Protein AF-A0A3M5RUE8-F1 (afdb_monomer_lite)

Structure (mmCIF, N/CA/C/O backbone):
data_AF-A0A3M5RUE8-F1
#
_entry.id   AF-A0A3M5RUE8-F1
#
loop_
_atom_site.group_PDB
_atom_site.id
_atom_site.type_symbol
_atom_site.label_atom_id
_atom_site.label_alt_id
_atom_site.label_comp_id
_atom_site.label_asym_id
_atom_site.label_entity_id
_atom_site.label_seq_id
_atom_site.pdbx_PDB_ins_code
_atom_site.Cartn_x
_atom_site.Cartn_y
_atom_site.Cartn_z
_atom_site.occupancy
_atom_site.B_iso_or_equiv
_atom_site.auth_seq_id
_atom_site.auth_comp_id
_atom_site.auth_asym_id
_atom_site.auth_atom_id
_atom_site.pdbx_PDB_model_num
ATOM 1 N N . GLU A 1 1 ? -12.281 7.656 3.168 1.00 67.94 1 GLU A N 1
ATOM 2 C CA . GLU A 1 1 ? -11.741 8.712 2.282 1.00 67.94 1 GLU A CA 1
ATOM 3 C C . GLU A 1 1 ? -10.223 8.800 2.156 1.00 67.94 1 GLU A C 1
ATOM 5 O O . GLU A 1 1 ? -9.756 8.710 1.028 1.00 67.94 1 GLU A O 1
ATOM 10 N N . GLY A 1 2 ? -9.449 8.972 3.237 1.00 78.50 2 GLY A N 1
ATOM 11 C CA . GLY A 1 2 ? -8.037 9.394 3.141 1.00 78.50 2 GLY A CA 1
ATOM 12 C C . GLY A 1 2 ? -7.163 8.601 2.160 1.00 78.50 2 GLY A C 1
ATOM 13 O O . GLY A 1 2 ? -6.543 9.187 1.280 1.00 78.50 2 GLY A O 1
ATOM 14 N N . LEU A 1 3 ? -7.175 7.264 2.221 1.00 83.19 3 LEU A N 1
ATOM 15 C CA . LEU A 1 3 ? -6.384 6.441 1.295 1.00 83.19 3 LEU A CA 1
ATOM 16 C C . LEU A 1 3 ? -6.798 6.625 -0.178 1.00 83.19 3 LEU A C 1
ATOM 18 O O . LEU A 1 3 ? -5.936 6.659 -1.049 1.00 83.19 3 LEU A O 1
ATOM 22 N N . ARG A 1 4 ? -8.096 6.789 -0.463 1.00 85.62 4 ARG A N 1
ATOM 23 C CA . ARG A 1 4 ? -8.605 6.994 -1.832 1.00 85.62 4 ARG A CA 1
ATOM 24 C C . ARG A 1 4 ? -8.105 8.306 -2.418 1.00 85.62 4 ARG A C 1
ATOM 26 O O . ARG A 1 4 ? -7.605 8.326 -3.537 1.00 85.62 4 ARG A O 1
ATOM 33 N N . MET A 1 5 ? -8.211 9.377 -1.632 1.00 86.69 5 MET A N 1
ATOM 34 C CA . MET A 1 5 ? -7.709 10.697 -2.006 1.00 86.69 5 MET A CA 1
ATOM 35 C C . MET A 1 5 ? -6.202 10.636 -2.269 1.00 86.69 5 MET A C 1
ATOM 37 O O . MET A 1 5 ? -5.743 11.084 -3.313 1.00 86.69 5 MET A O 1
ATOM 41 N N . LEU A 1 6 ? -5.436 10.000 -1.379 1.00 88.56 6 LEU A N 1
ATOM 42 C CA . LEU A 1 6 ? -3.997 9.832 -1.571 1.00 88.56 6 LEU A CA 1
ATOM 43 C C . LEU A 1 6 ? -3.676 9.072 -2.862 1.00 88.56 6 LEU A C 1
ATOM 45 O O . LEU A 1 6 ? -2.768 9.467 -3.580 1.00 88.56 6 LEU A O 1
ATOM 49 N N . ILE A 1 7 ? -4.430 8.028 -3.201 1.00 87.25 7 ILE A N 1
ATOM 50 C CA . ILE A 1 7 ? -4.241 7.286 -4.457 1.00 87.25 7 ILE A CA 1
ATOM 51 C C . ILE A 1 7 ? -4.561 8.127 -5.683 1.00 87.25 7 ILE A C 1
ATOM 53 O O . ILE A 1 7 ? -3.851 8.029 -6.679 1.00 87.25 7 ILE A O 1
ATOM 57 N N . SER A 1 8 ? -5.592 8.960 -5.608 1.00 84.00 8 SER A N 1
ATOM 58 C CA . SER A 1 8 ? -5.998 9.790 -6.736 1.00 84.00 8 SER A CA 1
ATOM 59 C C . SER A 1 8 ? -5.123 11.033 -6.923 1.00 84.00 8 SER A C 1
ATOM 61 O O . SER A 1 8 ? -4.928 11.462 -8.055 1.00 84.00 8 SER A O 1
ATOM 63 N N . GLU A 1 9 ? -4.624 11.632 -5.840 1.00 84.44 9 GLU A N 1
ATOM 64 C CA . GLU A 1 9 ? -3.974 12.952 -5.877 1.00 84.44 9 GLU A CA 1
ATOM 65 C C . GLU A 1 9 ? -2.473 12.920 -5.568 1.00 84.44 9 GLU A C 1
ATOM 67 O O . GLU A 1 9 ? -1.733 13.803 -6.004 1.00 84.44 9 GLU A O 1
ATOM 72 N N . LYS A 1 10 ? -2.003 11.943 -4.784 1.00 85.56 10 LYS A N 1
ATOM 73 C CA . LYS A 1 10 ? -0.617 11.899 -4.292 1.00 85.56 10 LYS A CA 1
ATOM 74 C C . LYS A 1 10 ? 0.200 10.770 -4.902 1.00 85.56 10 LYS A C 1
ATOM 76 O O . LYS A 1 10 ? 1.348 11.005 -5.271 1.00 85.56 10 LYS A O 1
ATOM 81 N N . PHE A 1 11 ? -0.351 9.562 -4.971 1.00 88.88 11 PHE A N 1
ATOM 82 C CA . PHE A 1 11 ? 0.376 8.396 -5.451 1.00 88.88 11 PHE A CA 1
ATOM 83 C C . PHE A 1 11 ? 0.431 8.371 -6.968 1.00 88.88 11 PHE A C 1
ATOM 85 O O . PHE A 1 11 ? -0.576 8.497 -7.662 1.00 88.88 11 PHE A O 1
ATOM 92 N N . LYS A 1 12 ? 1.631 8.134 -7.487 1.00 88.81 12 LYS A N 1
ATOM 93 C CA . LYS A 1 12 ? 1.841 7.954 -8.915 1.00 88.81 12 LYS A CA 1
ATOM 94 C C . LYS A 1 12 ? 1.744 6.479 -9.263 1.00 88.81 12 LYS A C 1
ATOM 96 O O . LYS A 1 12 ? 2.673 5.709 -9.009 1.00 88.81 12 LYS A O 1
ATOM 101 N N . LEU A 1 13 ? 0.611 6.089 -9.838 1.00 89.75 13 LEU A N 1
ATOM 102 C CA . LEU A 1 13 ? 0.392 4.722 -10.300 1.00 89.75 13 LEU A CA 1
ATOM 103 C C . LEU A 1 13 ? 0.974 4.510 -11.702 1.00 89.75 13 LEU A C 1
ATOM 105 O O . LEU A 1 13 ? 0.911 5.417 -12.535 1.00 89.75 13 LEU A O 1
ATOM 109 N N . ASN A 1 14 ? 1.501 3.309 -11.961 1.00 87.56 14 ASN A N 1
ATOM 110 C CA . ASN A 1 14 ? 1.913 2.831 -13.288 1.00 87.56 14 ASN A CA 1
ATOM 111 C C . ASN A 1 14 ? 2.804 3.823 -14.067 1.00 87.56 14 ASN A C 1
ATOM 113 O O . ASN A 1 14 ? 2.580 4.060 -15.252 1.00 87.56 14 ASN A O 1
ATOM 117 N N . GLN A 1 15 ? 3.802 4.428 -13.417 1.00 85.56 15 GLN A N 1
ATOM 118 C CA . GLN A 1 15 ? 4.717 5.352 -14.089 1.00 85.56 15 GLN A CA 1
ATOM 119 C C . GLN A 1 15 ? 5.671 4.582 -15.017 1.00 85.56 15 GLN A C 1
ATOM 121 O O . GLN A 1 15 ? 6.434 3.746 -14.528 1.00 85.56 15 GLN A O 1
ATOM 126 N N . PRO A 1 16 ? 5.677 4.871 -16.332 1.00 71.62 16 PRO A N 1
ATOM 127 C CA . PRO A 1 16 ? 6.526 4.167 -17.296 1.00 71.62 16 PRO A CA 1
ATOM 128 C C . PRO A 1 16 ? 7.992 4.631 -17.264 1.00 71.62 16 PRO A C 1
ATOM 130 O O . PRO A 1 16 ? 8.894 3.859 -17.581 1.00 71.62 16 PRO A O 1
ATOM 133 N N . ASP A 1 17 ? 8.236 5.881 -16.861 1.00 68.44 17 ASP A N 1
ATOM 134 C CA . ASP A 1 17 ? 9.543 6.546 -16.954 1.00 68.44 17 ASP A CA 1
ATOM 135 C C . ASP A 1 17 ? 10.167 6.877 -15.582 1.00 68.44 17 ASP A C 1
ATOM 137 O O . ASP A 1 17 ? 11.214 7.519 -15.519 1.00 68.44 17 ASP A O 1
ATOM 141 N N . GLY A 1 18 ? 9.564 6.447 -14.465 1.00 68.50 18 GLY A N 1
ATOM 142 C CA . GLY A 1 18 ? 10.029 6.840 -13.130 1.00 68.50 18 GLY A CA 1
ATOM 143 C C . GLY A 1 18 ? 9.559 5.951 -11.974 1.00 68.50 18 GLY A C 1
ATOM 144 O O . GLY A 1 18 ? 8.844 4.969 -12.187 1.00 68.50 18 GLY A O 1
ATOM 145 N N . PRO A 1 19 ? 9.964 6.281 -10.729 1.00 72.25 19 PRO A N 1
ATOM 146 C CA . PRO A 1 19 ? 9.521 5.552 -9.548 1.00 72.25 19 PRO A CA 1
ATOM 147 C C . PRO A 1 19 ? 8.004 5.697 -9.392 1.00 72.25 19 PRO A C 1
ATOM 149 O O . PRO A 1 19 ? 7.479 6.808 -9.320 1.00 72.25 19 PRO A O 1
ATOM 152 N N . SER A 1 20 ? 7.310 4.561 -9.360 1.00 87.06 20 SER A N 1
ATOM 153 C CA . SER A 1 20 ? 5.875 4.506 -9.078 1.00 87.06 20 SER A CA 1
ATOM 154 C C . SER A 1 20 ? 5.649 4.237 -7.598 1.00 87.06 20 SER A C 1
ATOM 156 O O . SER A 1 20 ? 6.333 3.405 -7.000 1.00 87.06 20 SER A O 1
ATOM 158 N N . ASP A 1 21 ? 4.646 4.891 -7.026 1.00 90.00 21 ASP A N 1
ATOM 159 C CA . ASP A 1 21 ? 4.165 4.580 -5.680 1.00 90.00 21 ASP A CA 1
ATOM 160 C C . ASP A 1 21 ? 3.239 3.364 -5.673 1.00 90.00 21 ASP A C 1
ATOM 162 O O . ASP A 1 21 ? 2.981 2.778 -4.621 1.00 90.00 21 ASP A O 1
ATOM 166 N N . GLY A 1 22 ? 2.745 2.964 -6.844 1.00 91.31 22 GLY A N 1
ATOM 167 C CA . GLY A 1 22 ? 1.956 1.759 -6.989 1.00 91.31 22 GLY A CA 1
ATOM 168 C C . GLY A 1 22 ? 1.710 1.332 -8.427 1.00 91.31 22 GLY A C 1
ATOM 169 O O . GLY A 1 22 ? 2.025 2.041 -9.381 1.00 91.31 22 GLY A O 1
ATOM 170 N N . TRP A 1 23 ? 1.114 0.156 -8.567 1.00 91.25 23 TRP A N 1
ATOM 171 C CA . TRP A 1 23 ? 0.775 -0.465 -9.835 1.00 91.25 23 TRP A CA 1
ATOM 172 C C . TRP A 1 23 ? -0.654 -0.969 -9.790 1.00 91.25 23 TRP A C 1
ATOM 174 O O . TRP A 1 23 ? -1.022 -1.744 -8.910 1.00 91.25 23 TRP A O 1
ATOM 184 N N . LEU A 1 24 ? -1.466 -0.535 -10.745 1.00 90.94 24 LEU A N 1
ATOM 185 C CA . LEU A 1 24 ? -2.797 -1.090 -10.936 1.00 90.94 24 LEU A CA 1
ATOM 186 C C . LEU A 1 24 ? -2.700 -2.211 -11.968 1.00 90.94 24 LEU A C 1
ATOM 188 O O . LEU A 1 24 ? -2.318 -1.966 -13.111 1.00 90.94 24 LEU A O 1
ATOM 192 N N . THR A 1 25 ? -3.034 -3.426 -11.544 1.00 89.19 25 THR A N 1
ATOM 193 C CA . THR A 1 25 ? -3.008 -4.645 -12.362 1.00 89.19 25 THR A CA 1
ATOM 194 C C . THR A 1 25 ? -4.388 -5.302 -12.370 1.00 89.19 25 THR A C 1
ATOM 196 O O . THR A 1 25 ? -5.273 -4.897 -11.618 1.00 89.19 25 THR A O 1
ATOM 199 N N . GLN A 1 26 ? -4.561 -6.358 -13.167 1.00 84.81 26 GLN A N 1
ATOM 200 C CA . GLN A 1 26 ? -5.803 -7.142 -13.187 1.00 84.81 26 GLN A CA 1
ATOM 201 C C . GLN A 1 26 ? -6.113 -7.828 -11.847 1.00 84.81 26 GLN A C 1
ATOM 203 O O . GLN A 1 26 ? -7.278 -7.993 -11.505 1.00 84.81 26 GLN A O 1
ATOM 208 N N . ASP A 1 27 ? 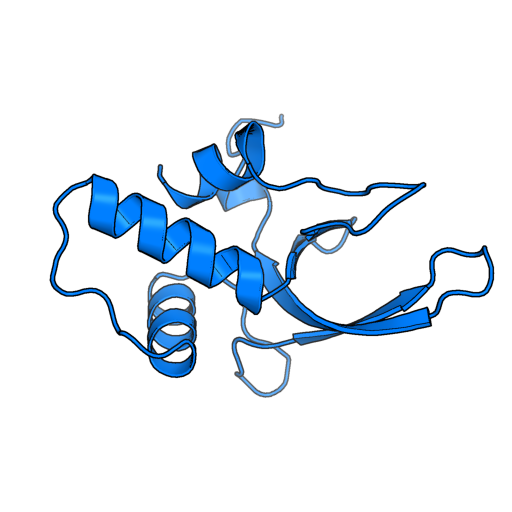-5.086 -8.203 -11.080 1.00 85.81 27 ASP A N 1
ATOM 209 C CA . ASP A 1 27 ? -5.251 -8.853 -9.772 1.00 85.81 27 ASP A CA 1
ATOM 210 C C . ASP A 1 27 ? -5.623 -7.856 -8.657 1.00 85.81 27 ASP A C 1
ATOM 212 O O . ASP A 1 27 ? -6.195 -8.223 -7.628 1.00 85.81 27 ASP A O 1
ATOM 216 N N . GLY A 1 28 ? -5.311 -6.575 -8.859 1.00 89.56 28 GLY A N 1
ATOM 217 C CA . GLY A 1 28 ? -5.639 -5.509 -7.924 1.00 89.56 28 GLY A CA 1
ATOM 218 C C . GLY A 1 28 ? -4.678 -4.328 -7.976 1.00 89.56 28 GLY A C 1
ATOM 219 O O . GLY A 1 28 ? -3.795 -4.236 -8.838 1.00 89.56 28 GLY A O 1
ATOM 220 N N . LEU A 1 29 ? -4.877 -3.411 -7.028 1.00 92.56 29 LEU A N 1
ATOM 221 C CA . LEU A 1 29 ? -4.011 -2.261 -6.818 1.00 92.56 29 LEU A CA 1
ATOM 222 C C . LEU A 1 29 ? -2.883 -2.638 -5.857 1.00 92.56 29 LEU A C 1
ATOM 224 O O . LEU A 1 29 ? -3.130 -3.074 -4.737 1.00 92.56 29 LEU A O 1
ATOM 228 N N . TRP A 1 30 ? -1.647 -2.409 -6.271 1.00 92.56 30 TRP A N 1
ATOM 229 C CA . TRP A 1 30 ? -0.449 -2.664 -5.483 1.00 92.56 30 TRP A CA 1
ATOM 230 C C . TRP A 1 30 ? 0.186 -1.339 -5.101 1.00 92.56 30 TRP A C 1
ATOM 232 O O . TRP A 1 30 ? 0.618 -0.612 -5.984 1.00 92.56 30 TRP A O 1
ATOM 242 N N . LEU A 1 31 ? 0.282 -1.007 -3.818 1.00 92.69 31 LEU A N 1
ATOM 243 C CA . LEU A 1 31 ? 0.964 0.216 -3.373 1.00 92.69 31 LEU A CA 1
ATOM 244 C C . LEU A 1 31 ? 2.253 -0.120 -2.646 1.00 92.69 31 LEU A C 1
ATOM 246 O O . LEU A 1 31 ? 2.270 -1.017 -1.812 1.00 92.69 31 LEU A O 1
ATOM 250 N N . VAL A 1 32 ? 3.333 0.613 -2.892 1.00 91.75 32 VAL A N 1
ATOM 251 C CA . VAL A 1 32 ? 4.579 0.439 -2.141 1.00 91.75 32 VAL A CA 1
ATOM 252 C C . VAL A 1 32 ? 4.312 0.747 -0.666 1.00 91.75 32 VAL A C 1
ATOM 254 O O . VAL A 1 32 ? 3.874 1.831 -0.296 1.00 91.75 32 VAL A O 1
ATOM 257 N N . SER A 1 33 ? 4.597 -0.226 0.195 1.00 90.06 33 SER A N 1
ATOM 258 C CA . SER A 1 33 ? 4.213 -0.236 1.611 1.00 90.06 33 SER A CA 1
ATOM 259 C C . SER A 1 33 ? 4.706 0.982 2.397 1.00 90.06 33 SER A C 1
ATOM 261 O O . SER A 1 33 ? 3.974 1.536 3.215 1.00 90.06 33 SER A O 1
ATOM 263 N N . LYS A 1 34 ? 5.939 1.425 2.131 1.00 87.88 34 LYS A N 1
ATOM 264 C CA . LYS A 1 34 ? 6.577 2.548 2.825 1.00 87.88 34 LYS A CA 1
ATOM 265 C C . LYS A 1 34 ? 5.920 3.903 2.488 1.00 87.88 34 LYS A C 1
ATOM 267 O O . LYS A 1 34 ? 5.421 4.521 3.425 1.00 87.88 34 LYS A O 1
ATOM 272 N N . PRO A 1 35 ? 5.864 4.366 1.220 1.00 88.44 35 PRO A N 1
ATOM 273 C CA . PRO A 1 35 ? 5.189 5.619 0.880 1.00 88.44 35 PRO A CA 1
ATOM 274 C C . PRO A 1 35 ? 3.678 5.549 1.132 1.00 88.44 35 PRO A C 1
ATOM 276 O O . PRO A 1 35 ? 3.106 6.551 1.551 1.00 88.44 35 PRO A O 1
ATOM 279 N N . ALA A 1 36 ? 3.045 4.378 0.967 1.00 88.62 36 ALA A N 1
ATOM 280 C CA . ALA A 1 36 ? 1.628 4.186 1.275 1.00 88.62 36 ALA A CA 1
ATOM 281 C C . ALA A 1 36 ? 1.293 4.575 2.722 1.00 88.62 36 ALA A C 1
ATOM 283 O O . ALA A 1 36 ? 0.413 5.399 2.973 1.00 88.62 36 ALA A O 1
ATOM 284 N N . VAL A 1 37 ? 2.030 3.998 3.675 1.00 87.50 37 VAL A N 1
ATOM 285 C CA . VAL A 1 37 ? 1.829 4.246 5.106 1.00 87.50 37 VAL A CA 1
ATOM 286 C C . VAL A 1 37 ? 2.285 5.637 5.511 1.00 87.50 37 VAL A C 1
ATOM 288 O O . VAL A 1 37 ? 1.616 6.264 6.327 1.00 87.50 37 VAL A O 1
ATOM 291 N N . ASP A 1 38 ? 3.386 6.134 4.951 1.00 88.75 38 ASP A N 1
ATOM 292 C CA . ASP A 1 38 ? 3.908 7.449 5.316 1.00 88.75 38 ASP A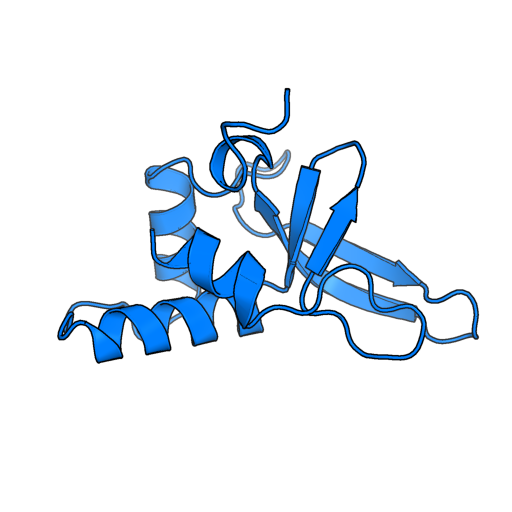 CA 1
ATOM 293 C C . ASP A 1 38 ? 2.939 8.575 4.927 1.00 88.75 38 ASP A C 1
ATOM 295 O O . ASP A 1 38 ? 2.592 9.406 5.765 1.00 88.75 38 ASP A O 1
ATOM 299 N N . GLN A 1 39 ? 2.401 8.532 3.704 1.00 88.19 39 GLN A N 1
ATOM 300 C CA . GLN A 1 39 ? 1.385 9.481 3.237 1.00 88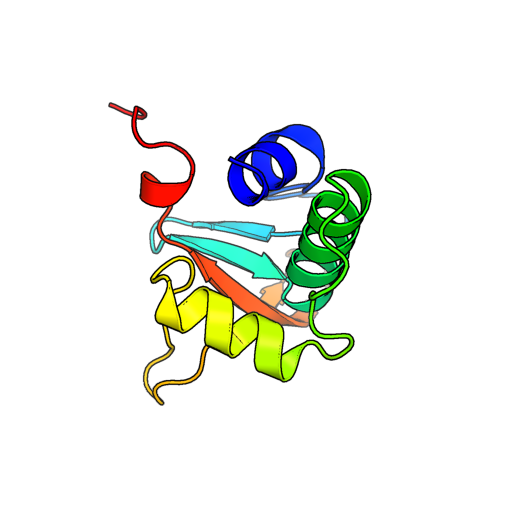.19 39 GLN A CA 1
ATOM 301 C C . GLN A 1 39 ? 0.069 9.330 4.003 1.00 88.19 39 GLN A C 1
ATOM 303 O O . GLN A 1 39 ? -0.554 10.330 4.354 1.00 88.19 39 GLN A O 1
ATOM 308 N N . LEU A 1 40 ? -0.354 8.093 4.302 1.00 86.94 40 LEU A N 1
ATOM 309 C CA . LEU A 1 40 ? -1.552 7.863 5.109 1.00 86.94 40 LEU A CA 1
ATOM 310 C C . LEU A 1 40 ? -1.392 8.453 6.509 1.00 86.94 40 LEU A C 1
ATOM 312 O O . LEU A 1 40 ? -2.284 9.145 6.988 1.00 86.94 40 LEU A O 1
ATOM 316 N N . ARG A 1 41 ? -0.241 8.230 7.144 1.00 87.38 41 ARG A N 1
ATOM 317 C CA . ARG A 1 41 ? 0.086 8.811 8.444 1.00 87.38 41 ARG A CA 1
ATOM 318 C C . ARG A 1 41 ? 0.094 10.331 8.378 1.00 87.38 41 ARG A C 1
ATOM 320 O O . ARG A 1 41 ? -0.530 10.960 9.221 1.00 87.38 41 ARG A O 1
ATOM 327 N N . ALA A 1 42 ? 0.756 10.917 7.383 1.00 88.38 42 ALA A N 1
ATOM 328 C CA . ALA A 1 42 ? 0.780 12.365 7.195 1.00 88.38 42 ALA A CA 1
ATOM 329 C C . ALA A 1 42 ? -0.635 12.938 7.021 1.00 88.38 42 ALA A C 1
ATOM 331 O O . ALA A 1 42 ? -0.966 13.963 7.612 1.00 88.38 42 ALA A O 1
ATOM 332 N N . HIS A 1 43 ? -1.495 12.247 6.269 1.00 87.50 43 HIS A N 1
ATOM 333 C CA . HIS A 1 43 ? -2.887 12.638 6.088 1.00 87.50 43 HIS A CA 1
ATOM 334 C C . HIS A 1 43 ? -3.682 12.557 7.397 1.00 87.50 43 HIS A C 1
ATOM 336 O O . HIS A 1 43 ? -4.342 13.522 7.761 1.00 87.50 43 HIS A O 1
ATOM 342 N N . LEU A 1 44 ? -3.579 11.450 8.138 1.00 86.19 44 LEU A N 1
ATOM 343 C CA . LEU A 1 44 ? -4.247 11.280 9.433 1.00 86.19 44 LEU A CA 1
ATOM 344 C C . LEU A 1 44 ? -3.762 12.324 10.461 1.00 86.19 44 LEU A C 1
ATOM 346 O O . LEU A 1 44 ? -4.586 12.914 11.157 1.00 86.19 44 LEU A O 1
ATOM 350 N N . LEU A 1 45 ? -2.456 12.618 10.503 1.00 87.12 45 LEU A N 1
ATOM 351 C CA . LEU A 1 45 ? -1.890 13.683 11.342 1.00 87.12 45 LEU A CA 1
ATOM 352 C C . LEU A 1 45 ? -2.471 15.044 10.957 1.00 87.12 45 LEU A C 1
ATOM 354 O O . LEU A 1 45 ? -2.862 15.821 11.821 1.00 87.12 45 LEU A O 1
ATOM 358 N N . SER A 1 46 ? -2.585 15.314 9.655 1.00 86.88 46 SER A N 1
ATOM 359 C CA . SER A 1 46 ? -3.187 16.549 9.148 1.00 86.88 46 SER A CA 1
ATOM 360 C C . SER A 1 46 ? -4.684 16.663 9.457 1.00 86.88 46 SER A C 1
ATOM 362 O O . SER A 1 46 ? -5.219 17.766 9.393 1.00 86.88 46 SER A O 1
ATOM 364 N N . GLN A 1 47 ? -5.365 15.557 9.770 1.00 84.19 47 GLN A N 1
ATOM 365 C CA . GLN A 1 47 ? -6.749 15.547 10.258 1.00 84.19 47 GLN A CA 1
ATOM 366 C C . GLN A 1 47 ? -6.842 15.716 11.787 1.00 84.19 47 GLN A C 1
ATOM 368 O O . GLN A 1 47 ? -7.941 15.693 12.331 1.00 84.19 47 GLN A O 1
ATOM 373 N N . GLY A 1 48 ? -5.712 15.877 12.487 1.00 83.62 48 GLY A N 1
ATOM 374 C CA . GLY A 1 48 ? -5.667 15.990 13.946 1.00 83.62 48 GLY A CA 1
ATOM 375 C C . GLY A 1 48 ? -5.739 14.649 14.679 1.00 83.62 48 GLY A C 1
ATOM 376 O O . GLY A 1 48 ? -6.023 14.620 15.872 1.00 83.62 48 GLY A O 1
ATOM 377 N N . ILE A 1 49 ? -5.502 13.524 13.994 1.00 82.75 49 ILE A N 1
ATOM 378 C CA . ILE A 1 49 ? -5.451 12.206 14.636 1.00 82.75 49 ILE A CA 1
ATOM 379 C C . ILE A 1 49 ? -4.037 11.995 15.179 1.00 82.75 49 ILE A C 1
ATOM 381 O O . ILE A 1 49 ? -3.108 11.708 14.432 1.00 82.75 49 ILE A O 1
ATOM 385 N N . GLU A 1 50 ? -3.867 12.116 16.493 1.00 75.81 50 GLU A N 1
ATOM 386 C CA . GLU A 1 50 ? -2.556 11.981 17.149 1.00 75.81 50 GLU A CA 1
ATOM 387 C C . GLU A 1 50 ? -2.209 10.524 17.514 1.00 75.81 50 GLU A C 1
ATOM 389 O O . GLU A 1 50 ? -1.046 10.180 17.711 1.00 75.81 50 GLU A O 1
ATOM 394 N N . HIS A 1 51 ? -3.199 9.626 17.535 1.00 76.12 51 HIS A N 1
ATOM 395 C CA . HIS A 1 51 ? -3.042 8.222 17.944 1.00 76.12 51 HIS A CA 1
ATOM 396 C C . HIS A 1 51 ? -2.554 7.283 16.827 1.00 76.12 51 HIS A C 1
ATOM 398 O O . HIS A 1 51 ? -2.879 6.094 16.813 1.00 76.12 51 HIS A O 1
ATOM 404 N N . ILE A 1 52 ? -1.786 7.792 15.863 1.00 80.44 52 ILE A N 1
ATOM 405 C CA . ILE A 1 52 ? -1.321 6.977 14.736 1.00 80.44 52 ILE A CA 1
ATOM 406 C C . ILE A 1 52 ? -0.033 6.261 15.145 1.00 80.44 52 ILE A C 1
ATOM 408 O O . ILE A 1 52 ? 0.881 6.894 15.681 1.00 80.44 52 ILE A O 1
ATOM 412 N N . PRO A 1 53 ? 0.100 4.957 14.863 1.00 80.69 53 PRO A N 1
ATOM 413 C CA . PRO A 1 53 ? 1.329 4.251 15.165 1.00 80.69 53 PRO A CA 1
ATOM 414 C C . PRO A 1 53 ? 2.536 4.888 14.463 1.00 80.69 53 PRO A C 1
ATOM 416 O O . PRO A 1 53 ? 2.524 5.150 13.260 1.00 80.69 53 PRO A O 1
ATOM 419 N N . THR A 1 54 ? 3.626 5.082 15.203 1.00 77.38 54 THR A N 1
ATOM 420 C CA . THR A 1 54 ? 4.892 5.606 14.663 1.00 77.38 54 THR A C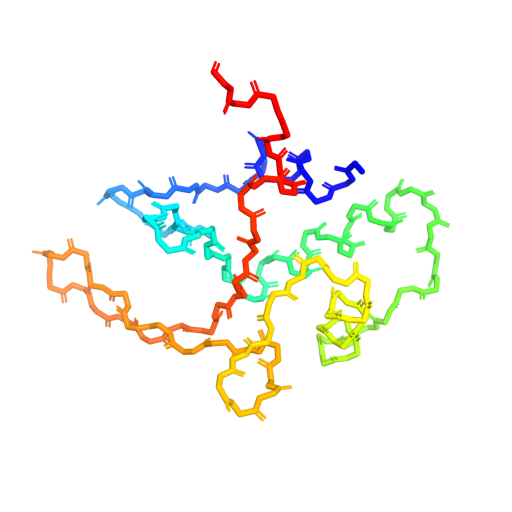A 1
ATOM 421 C C . THR A 1 54 ? 5.624 4.602 13.774 1.00 77.38 54 THR A C 1
ATOM 423 O O . THR A 1 54 ? 6.440 5.000 12.943 1.00 77.38 54 THR A O 1
ATOM 426 N N . SER A 1 55 ? 5.321 3.311 13.927 1.00 81.19 55 SER A N 1
ATOM 427 C CA . SER A 1 55 ? 5.925 2.212 13.171 1.00 81.19 55 SER A CA 1
ATOM 428 C C . SER A 1 55 ? 5.005 1.687 12.070 1.00 81.19 55 SER A C 1
ATOM 430 O O . SER A 1 55 ? 3.791 1.604 12.235 1.00 81.19 55 SER A O 1
ATOM 432 N N . ASN A 1 56 ? 5.596 1.227 10.966 1.00 82.06 56 ASN A N 1
ATOM 433 C CA . ASN A 1 56 ? 4.832 0.712 9.827 1.00 82.06 56 ASN A CA 1
ATOM 434 C C . ASN A 1 56 ? 4.133 -0.628 10.121 1.00 82.06 56 ASN A C 1
ATOM 436 O O . ASN A 1 56 ? 3.038 -0.863 9.628 1.00 82.06 56 ASN A O 1
ATOM 440 N N . ALA A 1 57 ? 4.735 -1.496 10.941 1.00 83.81 57 ALA A N 1
ATOM 441 C CA . ALA A 1 57 ? 4.175 -2.810 11.276 1.00 83.81 57 ALA A CA 1
ATOM 442 C C . ALA A 1 57 ? 2.739 -2.751 11.849 1.00 83.81 57 ALA A C 1
ATOM 444 O O . ALA A 1 57 ? 1.853 -3.385 11.274 1.00 83.81 57 ALA A O 1
ATOM 445 N N . PRO A 1 58 ? 2.458 -1.972 12.913 1.00 87.50 58 PRO A N 1
ATOM 446 C CA . PRO A 1 58 ? 1.095 -1.825 13.423 1.00 87.50 58 PRO A CA 1
ATOM 447 C C . PRO A 1 58 ? 0.151 -1.140 12.426 1.00 87.50 58 PRO A C 1
ATOM 449 O O . PRO A 1 58 ? -1.010 -1.526 12.356 1.00 87.50 58 PRO A O 1
ATOM 452 N N . MET A 1 59 ? 0.633 -0.197 11.606 1.00 87.12 59 MET A N 1
ATOM 453 C CA . MET A 1 59 ? -0.177 0.396 10.530 1.00 87.12 59 MET A CA 1
ATOM 454 C C . MET A 1 59 ? -0.640 -0.660 9.522 1.00 87.12 59 MET A C 1
ATOM 456 O O . MET A 1 59 ? -1.808 -0.677 9.153 1.00 87.12 59 MET A O 1
ATOM 460 N N . PHE A 1 60 ? 0.236 -1.579 9.108 1.00 88.00 60 PHE A N 1
ATOM 461 C CA . PHE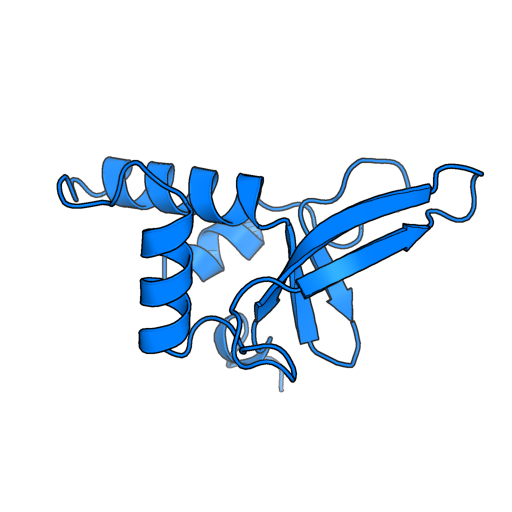 A 1 60 ? -0.151 -2.667 8.208 1.00 88.00 60 PHE A CA 1
ATOM 462 C C . PHE A 1 60 ? -1.200 -3.587 8.835 1.00 88.00 60 PHE A C 1
ATOM 464 O O . PHE A 1 60 ? -2.169 -3.938 8.169 1.00 88.00 60 PHE A O 1
ATOM 471 N N . ASN A 1 61 ? -1.041 -3.939 10.113 1.00 87.94 61 ASN A N 1
ATOM 472 C CA . ASN A 1 61 ? -2.016 -4.774 10.813 1.00 87.94 61 ASN A CA 1
ATOM 473 C C . ASN A 1 61 ? -3.384 -4.090 10.900 1.00 87.94 61 ASN A C 1
ATOM 475 O O . ASN A 1 61 ? -4.386 -4.728 10.608 1.00 87.94 61 ASN A O 1
ATOM 479 N N . LEU A 1 62 ? -3.424 -2.793 11.223 1.00 87.38 62 LEU A N 1
ATOM 480 C CA . LEU A 1 62 ? -4.667 -2.016 11.252 1.00 87.38 62 LEU A CA 1
ATOM 481 C C . LEU A 1 62 ? -5.331 -1.961 9.874 1.00 87.38 62 LEU A C 1
ATOM 483 O O . LEU A 1 62 ? -6.526 -2.196 9.754 1.00 87.38 62 LEU A O 1
ATOM 487 N N . LEU A 1 63 ? -4.560 -1.692 8.819 1.00 87.81 63 LEU A N 1
ATOM 488 C CA . LEU A 1 63 ? -5.086 -1.683 7.453 1.00 87.81 63 LEU A CA 1
ATOM 489 C C . LEU A 1 63 ? -5.659 -3.048 7.053 1.00 87.81 63 LEU A C 1
ATOM 491 O O . LEU A 1 63 ? -6.660 -3.108 6.342 1.00 87.81 63 LEU A O 1
ATOM 495 N N . GLN A 1 64 ? -5.023 -4.137 7.485 1.00 88.00 64 GLN A N 1
ATOM 496 C CA . GLN A 1 64 ? -5.482 -5.494 7.203 1.00 88.00 64 GLN A CA 1
ATOM 497 C C . GLN A 1 64 ? -6.748 -5.837 7.998 1.00 88.00 64 GLN A C 1
ATOM 499 O O . GLN A 1 64 ? -7.679 -6.401 7.433 1.00 88.00 64 GLN A O 1
ATOM 504 N N . ASP A 1 65 ? -6.800 -5.462 9.276 1.00 88.62 65 ASP A N 1
ATOM 505 C CA . ASP A 1 65 ? -7.951 -5.657 10.167 1.00 88.62 65 ASP A CA 1
ATOM 506 C C . ASP A 1 65 ? -9.198 -4.915 9.663 1.00 88.62 65 ASP A C 1
ATOM 508 O O . ASP A 1 65 ? -10.294 -5.464 9.616 1.00 88.62 65 ASP A O 1
ATOM 512 N N . GLN A 1 66 ? -9.003 -3.700 9.150 1.00 86.06 66 GLN A N 1
ATOM 513 C CA . GLN A 1 66 ? -10.050 -2.900 8.511 1.00 86.06 66 GLN A CA 1
ATOM 514 C C . GLN A 1 66 ? -10.407 -3.377 7.090 1.00 86.06 66 GLN A C 1
ATOM 516 O O . GLN A 1 66 ? -11.141 -2.690 6.380 1.00 86.06 66 GLN A O 1
ATOM 521 N N . ALA A 1 67 ? -9.861 -4.515 6.644 1.00 86.19 67 ALA A N 1
ATOM 522 C CA . ALA A 1 67 ? -10.026 -5.074 5.301 1.00 86.19 67 ALA A CA 1
ATOM 523 C C . ALA A 1 67 ? -9.661 -4.101 4.159 1.00 86.19 67 ALA A C 1
ATOM 525 O O . ALA A 1 67 ? -10.142 -4.238 3.035 1.00 86.19 67 ALA A O 1
ATOM 526 N N . ILE A 1 68 ? -8.795 -3.118 4.429 1.00 87.31 68 ILE A N 1
ATOM 527 C CA . ILE A 1 68 ? -8.328 -2.140 3.436 1.00 87.31 68 ILE A CA 1
ATOM 528 C C . ILE A 1 68 ? -7.291 -2.784 2.512 1.00 87.31 68 ILE A C 1
ATOM 530 O O . ILE A 1 68 ? -7.303 -2.557 1.300 1.00 87.31 68 ILE A O 1
ATOM 534 N N . ILE A 1 69 ? -6.396 -3.590 3.085 1.00 91.31 69 ILE A N 1
ATOM 535 C CA . ILE A 1 69 ? -5.379 -4.347 2.352 1.00 91.31 69 ILE A CA 1
ATOM 536 C C . ILE A 1 69 ? -5.661 -5.845 2.436 1.00 91.31 69 ILE A C 1
ATOM 538 O O . ILE A 1 69 ? -6.154 -6.347 3.444 1.00 91.31 69 ILE A O 1
ATOM 542 N N . GLN A 1 70 ? -5.313 -6.567 1.377 1.00 90.75 70 GLN A N 1
ATOM 543 C CA . GLN A 1 70 ? -5.448 -8.012 1.310 1.00 90.75 70 GLN A CA 1
ATOM 544 C C . GLN A 1 70 ? -4.179 -8.697 1.840 1.00 90.75 70 GLN A C 1
ATOM 546 O O . GLN A 1 70 ? -3.076 -8.370 1.376 1.00 90.75 70 GLN A O 1
ATOM 551 N N . PRO A 1 71 ? -4.315 -9.670 2.761 1.00 90.50 71 PRO A N 1
ATOM 552 C CA . PRO A 1 71 ? -3.201 -10.505 3.187 1.00 90.50 71 PRO A CA 1
ATOM 553 C C . PRO A 1 71 ? -2.663 -11.336 2.020 1.00 90.50 71 PRO A C 1
ATOM 555 O O . PRO A 1 71 ? -3.392 -11.706 1.100 1.00 90.50 71 PRO A O 1
ATOM 558 N N . ASN A 1 72 ? -1.378 -11.661 2.083 1.00 89.00 72 ASN A N 1
ATOM 559 C CA . ASN A 1 72 ? -0.748 -12.627 1.198 1.00 89.00 72 ASN A CA 1
ATOM 560 C C . ASN A 1 72 ? -1.112 -14.074 1.578 1.00 89.00 72 ASN A C 1
ATOM 562 O O . ASN A 1 72 ? -1.783 -14.319 2.579 1.00 89.00 72 ASN A O 1
ATOM 566 N N . GLY A 1 73 ? -0.638 -15.048 0.794 1.00 84.19 73 GLY A N 1
ATOM 567 C CA . GLY A 1 73 ? -0.887 -16.474 1.055 1.00 84.19 73 GLY A CA 1
ATOM 568 C C . GLY A 1 73 ? -0.343 -16.995 2.395 1.00 84.19 73 GLY A C 1
ATOM 569 O O . GLY A 1 73 ? -0.725 -18.076 2.824 1.00 84.19 73 GLY A O 1
ATOM 570 N N . GLU A 1 74 ? 0.514 -16.229 3.077 1.00 86.75 74 GLU A N 1
ATOM 571 C CA . GLU A 1 74 ? 1.018 -16.522 4.426 1.00 86.75 74 GLU A CA 1
ATOM 572 C C . GLU A 1 74 ? 0.235 -15.781 5.531 1.00 86.75 74 GLU A C 1
ATOM 574 O O . GLU A 1 74 ? 0.619 -15.838 6.698 1.00 86.75 74 GLU A O 1
ATOM 579 N N . GLY A 1 75 ? -0.818 -15.030 5.187 1.00 85.50 75 GLY A N 1
ATOM 580 C CA . GLY A 1 75 ? -1.576 -14.205 6.133 1.00 85.50 75 GLY A CA 1
ATOM 581 C C . GLY A 1 75 ? -0.899 -12.880 6.510 1.00 85.50 75 GLY A C 1
ATOM 582 O O . GLY A 1 75 ? -1.281 -12.251 7.496 1.00 85.50 75 GLY A O 1
ATOM 583 N N . LYS A 1 76 ? 0.119 -12.443 5.757 1.00 88.31 76 LYS A N 1
ATOM 584 C CA . LYS A 1 76 ? 0.846 -11.188 6.003 1.00 88.31 76 LYS A CA 1
ATOM 585 C C . LYS A 1 76 ? 0.347 -10.073 5.093 1.00 88.31 76 LYS A C 1
ATOM 587 O O . LYS A 1 76 ? 0.206 -10.258 3.890 1.00 88.31 76 LYS A O 1
ATOM 592 N N . ALA A 1 77 ? 0.239 -8.873 5.647 1.00 88.50 77 ALA A N 1
ATOM 593 C CA . ALA A 1 77 ? -0.127 -7.659 4.921 1.00 88.50 77 ALA A CA 1
ATOM 594 C C . ALA A 1 77 ? 0.850 -7.280 3.790 1.00 88.50 77 ALA A C 1
ATOM 596 O O . ALA A 1 77 ? 0.473 -6.631 2.815 1.00 88.50 77 ALA A O 1
ATOM 597 N N . ILE A 1 78 ? 2.126 -7.650 3.940 1.00 91.38 78 ILE A N 1
ATOM 598 C CA . ILE A 1 78 ? 3.206 -7.243 3.041 1.00 91.38 78 ILE A CA 1
ATOM 599 C C . ILE A 1 78 ? 3.424 -8.287 1.954 1.00 91.38 78 ILE A C 1
ATOM 601 O O . ILE A 1 78 ? 3.752 -9.444 2.222 1.00 91.38 78 ILE A O 1
ATOM 605 N N . TRP A 1 79 ? 3.354 -7.828 0.716 1.00 92.50 79 TRP A N 1
ATOM 606 C CA . TRP A 1 79 ? 3.694 -8.581 -0.476 1.00 92.50 79 TRP A CA 1
ATOM 607 C C . TRP A 1 79 ? 5.076 -8.173 -0.977 1.00 92.50 79 TRP A C 1
ATOM 609 O O . TRP A 1 79 ? 5.488 -7.023 -0.838 1.00 92.50 79 TRP A O 1
ATOM 619 N N . LYS A 1 80 ? 5.812 -9.110 -1.573 1.00 91.56 80 LYS A N 1
ATOM 620 C CA . LYS A 1 80 ? 7.079 -8.823 -2.253 1.00 91.56 80 LYS A CA 1
ATOM 621 C C . LYS A 1 80 ? 6.835 -8.865 -3.753 1.00 91.56 80 LYS A C 1
ATOM 623 O O . LYS A 1 80 ? 6.491 -9.919 -4.277 1.00 91.56 80 LYS A O 1
ATOM 628 N N . ALA A 1 81 ? 7.025 -7.735 -4.421 1.00 88.81 81 ALA A N 1
ATOM 629 C CA . ALA A 1 81 ? 6.911 -7.630 -5.867 1.00 88.81 81 ALA A CA 1
ATOM 630 C C . ALA A 1 81 ? 8.279 -7.306 -6.468 1.00 88.81 81 ALA A C 1
ATOM 632 O O . ALA A 1 81 ? 8.967 -6.385 -6.023 1.00 88.81 81 ALA A O 1
ATOM 633 N N . SER A 1 82 ? 8.674 -8.064 -7.488 1.00 88.06 82 SER A N 1
ATOM 634 C CA . SER A 1 82 ? 9.806 -7.702 -8.335 1.00 88.06 82 SER A CA 1
ATOM 635 C C . SER A 1 82 ? 9.300 -6.784 -9.435 1.00 88.06 82 SER A C 1
ATOM 637 O O . SER A 1 82 ? 8.616 -7.231 -10.351 1.00 88.06 82 SER A O 1
ATOM 639 N N . ILE A 1 83 ? 9.627 -5.503 -9.323 1.00 85.56 83 ILE A N 1
ATOM 640 C CA . ILE A 1 83 ? 9.305 -4.505 -10.331 1.00 85.56 83 ILE A CA 1
ATOM 641 C C . ILE A 1 83 ? 10.407 -4.537 -11.375 1.00 85.56 83 ILE A C 1
ATOM 643 O O . ILE A 1 83 ? 11.576 -4.366 -11.037 1.00 85.56 83 ILE A O 1
ATOM 647 N N . ASP A 1 84 ? 10.023 -4.758 -12.622 1.00 85.88 84 ASP A N 1
ATOM 648 C CA . ASP A 1 84 ? 10.892 -4.688 -13.787 1.00 85.88 84 ASP A CA 1
ATOM 649 C C . ASP A 1 84 ? 10.331 -3.612 -14.715 1.00 85.88 84 ASP A C 1
ATOM 651 O O . ASP A 1 84 ? 9.157 -3.663 -15.081 1.00 85.88 84 ASP A O 1
ATOM 655 N N . ASN A 1 85 ? 11.134 -2.599 -15.036 1.00 77.06 85 ASN A N 1
ATOM 656 C CA . ASN A 1 85 ? 10.686 -1.510 -15.904 1.00 77.06 85 ASN A CA 1
ATOM 657 C C . ASN A 1 85 ? 11.003 -1.745 -17.390 1.00 77.06 85 ASN A C 1
ATOM 659 O O . ASN A 1 85 ? 10.883 -0.815 -18.186 1.00 77.06 85 ASN A O 1
ATOM 663 N N . GLY A 1 86 ? 11.485 -2.934 -17.772 1.00 76.69 86 GLY A N 1
ATOM 664 C CA . GLY A 1 86 ? 11.873 -3.270 -19.144 1.00 76.69 86 GLY A CA 1
ATOM 665 C C . GLY A 1 86 ? 13.071 -2.484 -19.697 1.00 76.69 86 GLY A C 1
ATOM 666 O O . GLY A 1 86 ? 13.499 -2.738 -20.818 1.00 76.69 86 GLY A O 1
ATOM 667 N N . ARG A 1 87 ? 13.641 -1.545 -18.930 1.00 76.81 87 ARG A N 1
ATOM 668 C CA . ARG A 1 87 ? 14.791 -0.703 -19.304 1.00 76.81 87 ARG A CA 1
ATOM 669 C C . ARG A 1 87 ? 16.051 -1.059 -18.508 1.00 76.81 87 ARG A C 1
ATOM 671 O O . ARG A 1 87 ? 16.929 -0.224 -18.317 1.00 76.81 87 ARG A O 1
ATOM 678 N N . GLY A 1 88 ? 16.126 -2.295 -18.015 1.00 76.69 88 GLY A N 1
ATOM 679 C CA . GLY A 1 88 ? 17.259 -2.810 -17.241 1.00 76.69 88 GLY A CA 1
ATOM 680 C C . GLY A 1 88 ? 17.251 -2.433 -15.757 1.00 76.69 88 GLY A C 1
ATOM 681 O O . GLY A 1 88 ? 18.157 -2.840 -15.031 1.00 76.69 88 GLY A O 1
ATOM 682 N N . TRP A 1 89 ? 16.239 -1.703 -15.274 1.00 81.75 89 TRP A N 1
ATOM 683 C CA . TRP A 1 89 ? 16.044 -1.491 -13.843 1.00 81.75 89 TRP A CA 1
ATOM 684 C C . TRP A 1 89 ? 15.051 -2.517 -13.307 1.00 81.75 89 TRP A C 1
ATOM 686 O O . TRP A 1 89 ? 13.883 -2.562 -13.702 1.00 81.75 89 TRP A O 1
ATOM 696 N N . LYS A 1 90 ? 15.538 -3.327 -12.371 1.00 84.19 90 LYS A N 1
ATOM 697 C CA . LYS A 1 90 ? 14.741 -4.302 -11.644 1.00 84.19 90 LYS A CA 1
ATOM 698 C C . LYS A 1 90 ? 14.984 -4.128 -10.161 1.00 84.19 90 LYS A C 1
ATOM 700 O O . LYS A 1 90 ? 16.128 -4.157 -9.713 1.00 84.19 90 LYS A O 1
ATOM 705 N N . ASN A 1 91 ? 13.917 -3.967 -9.393 1.00 86.56 91 ASN A N 1
ATOM 706 C CA . ASN A 1 91 ? 14.019 -3.834 -7.950 1.00 86.56 91 ASN A CA 1
ATOM 707 C C . ASN A 1 91 ? 12.940 -4.652 -7.251 1.00 86.56 91 ASN A C 1
ATOM 709 O O . ASN A 1 91 ? 11.815 -4.768 -7.730 1.00 86.56 91 ASN A O 1
ATOM 713 N N . THR A 1 92 ? 13.281 -5.220 -6.100 1.00 89.62 92 THR A N 1
ATOM 714 C CA . THR A 1 92 ? 12.310 -5.948 -5.284 1.00 89.62 92 THR A CA 1
ATOM 715 C C . THR A 1 92 ? 11.801 -5.019 -4.202 1.00 89.62 92 THR A C 1
ATOM 717 O O . THR A 1 92 ? 12.555 -4.596 -3.328 1.00 89.62 92 THR A O 1
ATOM 720 N N . LEU A 1 93 ? 10.514 -4.698 -4.269 1.00 89.94 93 LEU A N 1
ATOM 721 C CA . LEU A 1 93 ? 9.861 -3.783 -3.348 1.00 89.94 93 LEU A CA 1
ATOM 722 C C . LEU A 1 93 ? 8.793 -4.509 -2.541 1.00 89.94 93 LEU A C 1
ATOM 724 O O . LEU A 1 93 ? 8.195 -5.497 -2.973 1.00 89.94 93 LEU A O 1
ATOM 728 N N . THR A 1 94 ? 8.555 -3.998 -1.341 1.00 92.25 94 THR A N 1
ATOM 729 C CA . THR A 1 94 ? 7.456 -4.442 -0.494 1.00 92.25 94 THR A CA 1
ATOM 730 C C . THR A 1 94 ? 6.220 -3.616 -0.807 1.00 92.25 94 THR A C 1
ATOM 732 O O . THR A 1 94 ? 6.209 -2.399 -0.606 1.00 92.25 94 THR A O 1
ATOM 735 N N . VAL A 1 95 ? 5.175 -4.277 -1.288 1.00 93.06 95 VAL A N 1
ATOM 736 C CA . VAL A 1 95 ? 3.908 -3.670 -1.698 1.00 93.06 95 VAL A CA 1
ATOM 737 C C . VAL A 1 95 ? 2.748 -4.191 -0.845 1.00 93.06 95 VAL A C 1
ATOM 739 O O . VAL A 1 95 ? 2.852 -5.220 -0.183 1.00 93.06 95 VAL A O 1
ATOM 742 N N . LEU A 1 96 ? 1.650 -3.453 -0.831 1.00 92.88 96 LEU A N 1
ATOM 743 C CA . LEU A 1 96 ? 0.384 -3.783 -0.196 1.00 92.88 96 LEU A CA 1
ATOM 744 C C . LEU A 1 96 ? -0.636 -4.003 -1.303 1.00 92.88 96 LEU A C 1
ATOM 746 O O . LEU A 1 96 ? -0.771 -3.151 -2.182 1.00 92.88 96 LEU A O 1
ATOM 750 N N . LYS A 1 97 ? -1.348 -5.127 -1.256 1.00 92.94 97 LYS A N 1
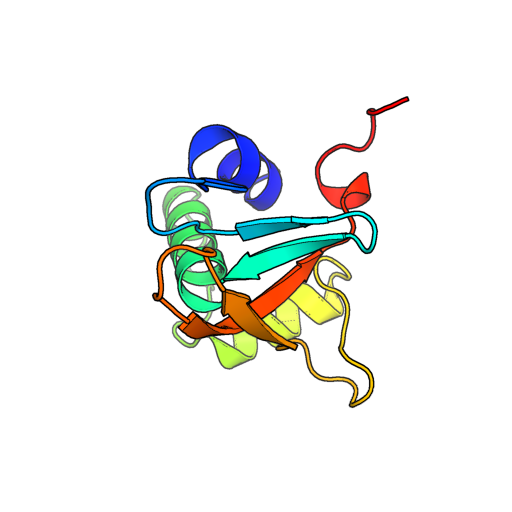ATOM 751 C CA . LYS A 1 97 ? -2.446 -5.399 -2.181 1.00 92.94 97 LYS A CA 1
ATOM 752 C C . LYS A 1 97 ? -3.715 -4.751 -1.645 1.00 92.94 97 LYS A C 1
ATOM 754 O O . LYS A 1 97 ? -4.073 -4.977 -0.498 1.00 92.94 97 LYS A O 1
ATOM 759 N N . ILE A 1 98 ? -4.401 -3.965 -2.458 1.00 91.69 98 ILE A N 1
ATOM 760 C CA . ILE A 1 98 ? -5.661 -3.295 -2.134 1.00 91.69 98 ILE A CA 1
ATOM 761 C C . ILE A 1 98 ? -6.678 -3.677 -3.202 1.00 91.69 98 ILE A C 1
ATOM 763 O O . ILE A 1 98 ? -6.370 -3.702 -4.397 1.00 91.69 98 ILE A O 1
ATOM 767 N N . ALA A 1 99 ? -7.908 -3.965 -2.778 1.00 89.00 99 ALA A N 1
ATOM 768 C CA . ALA A 1 99 ? -8.988 -4.195 -3.724 1.00 89.00 99 ALA A CA 1
ATOM 769 C C . ALA A 1 99 ? -9.319 -2.872 -4.442 1.00 89.00 99 ALA A C 1
ATOM 771 O O . ALA A 1 99 ? -9.677 -1.901 -3.774 1.00 89.00 99 ALA A O 1
ATOM 772 N N . PRO A 1 100 ? -9.257 -2.801 -5.781 1.00 86.44 100 PRO A N 1
ATOM 773 C CA . PRO A 1 100 ? -9.546 -1.566 -6.506 1.00 86.44 100 PRO A CA 1
ATOM 774 C C . PRO A 1 100 ? -10.980 -1.077 -6.271 1.00 86.44 100 PRO A C 1
ATOM 776 O O . PRO A 1 100 ? -11.193 0.128 -6.218 1.00 86.44 100 PRO A O 1
ATOM 779 N N . ALA A 1 101 ? -11.936 -1.975 -6.005 1.00 85.44 101 ALA A N 1
ATOM 780 C CA . ALA A 1 101 ? -13.303 -1.622 -5.608 1.00 85.44 101 ALA A CA 1
ATOM 781 C C . ALA A 1 101 ? -13.372 -0.805 -4.301 1.00 85.44 101 ALA A C 1
ATOM 783 O O . ALA A 1 101 ? -14.271 0.013 -4.122 1.00 85.44 101 ALA A O 1
ATOM 784 N N . LEU A 1 102 ? -12.400 -0.972 -3.393 1.00 84.12 102 LEU A N 1
ATOM 785 C CA . LEU A 1 102 ? -12.302 -0.139 -2.193 1.00 84.12 102 LEU A CA 1
ATOM 786 C C . LEU A 1 102 ? -11.843 1.273 -2.519 1.00 84.12 102 LEU A C 1
ATOM 788 O O . LEU A 1 102 ? -12.076 2.150 -1.699 1.00 84.12 102 LEU A O 1
ATOM 792 N N . ILE A 1 103 ? -11.195 1.501 -3.661 1.00 84.94 103 ILE A N 1
ATOM 793 C CA . ILE A 1 103 ? -10.676 2.809 -4.071 1.00 84.94 103 ILE A CA 1
ATOM 794 C C . ILE A 1 103 ? -11.639 3.501 -5.031 1.00 84.94 103 ILE A C 1
ATOM 796 O O . ILE A 1 103 ? -12.004 4.652 -4.800 1.00 84.94 103 ILE A O 1
ATOM 800 N N . TRP A 1 104 ? -12.108 2.769 -6.039 1.00 84.38 104 TRP A N 1
ATOM 801 C CA . TRP A 1 104 ? -13.040 3.215 -7.069 1.00 84.38 104 TRP A CA 1
ATOM 802 C C . TRP A 1 104 ? -14.313 2.354 -7.043 1.00 84.38 104 TRP A C 1
ATOM 804 O O . TRP A 1 104 ? -14.480 1.475 -7.887 1.00 84.38 104 TRP A O 1
ATOM 814 N N . PRO A 1 105 ? -15.232 2.585 -6.088 1.00 72.81 105 PRO A N 1
ATOM 815 C CA . PRO A 1 105 ? -16.460 1.793 -5.970 1.00 72.81 105 PRO A CA 1
ATOM 816 C C . PRO A 1 105 ? -17.445 1.975 -7.141 1.00 72.81 105 PRO A C 1
ATOM 818 O O . PRO A 1 105 ? -18.319 1.137 -7.317 1.00 72.81 105 PRO A O 1
ATOM 821 N N . ASN A 1 106 ? -17.292 3.030 -7.954 1.00 63.97 106 ASN A N 1
ATOM 822 C CA . ASN A 1 106 ? -18.203 3.380 -9.055 1.00 63.97 106 ASN A CA 1
ATOM 823 C C . ASN A 1 106 ? -17.597 3.170 -10.455 1.00 63.97 106 ASN A C 1
ATOM 825 O O . ASN A 1 106 ? -18.087 3.749 -11.420 1.00 63.97 106 ASN A O 1
ATOM 829 N N . ALA A 1 107 ? -16.517 2.396 -10.591 1.00 56.03 107 ALA A N 1
ATOM 830 C CA . ALA A 1 107 ? -16.022 1.998 -11.909 1.00 56.03 107 ALA A CA 1
ATOM 831 C C . ALA A 1 107 ? -16.916 0.869 -12.454 1.00 56.03 107 ALA A C 1
ATOM 833 O O . ALA A 1 107 ? -16.590 -0.308 -12.321 1.00 56.03 107 ALA A O 1
ATOM 834 N N . THR A 1 108 ? -18.092 1.232 -12.964 1.00 40.94 108 THR A N 1
ATOM 835 C CA . THR A 1 108 ? -18.983 0.368 -13.755 1.00 40.94 108 THR A CA 1
ATOM 836 C C . THR A 1 108 ? -19.052 0.908 -15.171 1.00 40.94 108 THR A C 1
ATOM 838 O O . THR A 1 108 ? -19.103 2.152 -15.307 1.00 40.94 108 THR A O 1
#

Secondary structure (DSSP, 8-state):
-HHHHIIIII--BS-SSS--SEEEETTEEEEEHHHHHHHHHHHHHHTT-----SSHHHHHHHHHHTTSEE--TTS-S-EEEEEE-SSS-EEEEEEEEE-HHHH-TT--

Sequence (108 aa):
EGLRMLISEKFKLNQPDGPSDGWLTQDGLWLVSKPAVDQLRAHLLSQGIEHIPTSNAPMFNLLQDQAIIQPNGEGKAIWKASIDNGRGWKNTLTVLKIAPALIWPNAT

Organism: NCBI:txid264453

InterPro domains:
  IPR011119 Uncharacterised domain, helicase/relaxase, putative [PF07514] (1-78)

pLDDT: mean 84.92, std 7.77, range [40.94, 93.06]

Foldseek 3Di:
DQLLCCVVPPFAEPDLPDDGQWYQDPVAIKGFQVVSLVSSVVSCVVVVNPPDDPDSQVVLVVCVVVVQFDADPVRGQWDWDFDDSVPPDTDITIITGGHVCSNCVPPD

Radius of gyration: 13.88 Å; chains: 1; bounding box: 36×33×37 Å